Protein AF-A0A2K6T1I6-F1 (afdb_monomer)

Organism: Saimiri boliviensis boliviensis (NCBI:txid39432)

Secondary structure (DSSP, 8-state):
--HHHHHHHHHHHHHHTHHHHHHHTHHHHHHHHHHHHHHTSTT----TTTTHHHHHHHHHHHHH-

Radius of gyration: 15.75 Å; Cα contacts (8 Å, |Δi|>4): 31; chains: 1; bounding box: 40×24×33 Å

pLDDT: mean 93.74, std 6.5, range [60.59, 98.5]

Foldseek 3Di:
DDPVVVVVVVVVVCVVCVVVLCVQLVVLVVLLVVQVVVQPPVVHHDDPCSSVVSVVSSVVSSVVD

InterPro domains:
  IPR034595 NADH dehydrogenase [ubiquinone] 1 alpha subcomplex assembly factor 8 [PTHR34561] (7-65)

Sequence (65 aa):
MSANGAVWGRVRSRLRSFPERLAACGAEAAAYGRCVQASTAPGGRLSKDLCAREFEALRSCFAAA

Solvent-accessible surface area (backbone atoms only — not comparable to full-atom values): 3717 Å² total; per-residue (Å²): 133,56,72,67,56,56,53,55,48,51,54,52,50,53,61,68,47,41,65,62,42,48,60,76,33,40,68,35,48,50,50,30,50,50,47,51,51,62,29,62,35,95,94,44,72,76,57,90,71,74,52,41,70,37,44,50,52,30,51,51,41,62,73,73,99

Mean predicted aligned error: 4.42 Å

Nearest PDB structures (foldseek):
  3okq-assembly1_A-2  TM=4.250E-01  e=8.871E+00  Saccharomyces cerevisiae

Structure (mmCIF, N/CA/C/O backbone):
data_AF-A0A2K6T1I6-F1
#
_entry.id   AF-A0A2K6T1I6-F1
#
loop_
_atom_site.group_PDB
_atom_site.id
_atom_site.type_symbol
_atom_site.label_atom_id
_atom_site.label_alt_id
_atom_site.label_comp_id
_atom_site.label_asym_id
_atom_site.label_entity_id
_atom_site.label_seq_id
_atom_site.pdbx_PDB_ins_code
_atom_site.Cartn_x
_atom_site.Cartn_y
_atom_site.Cartn_z
_atom_site.occupancy
_atom_site.B_iso_or_equiv
_atom_site.auth_seq_id
_atom_site.auth_comp_id
_atom_site.auth_asym_id
_atom_site.auth_atom_id
_atom_site.pdbx_PDB_model_num
ATOM 1 N N . MET A 1 1 ? 30.386 -14.914 -11.927 1.00 60.59 1 MET A N 1
ATOM 2 C CA . MET A 1 1 ? 29.588 -14.128 -10.953 1.00 60.59 1 MET A CA 1
ATOM 3 C C . MET A 1 1 ? 29.098 -15.073 -9.871 1.00 60.59 1 MET A C 1
ATOM 5 O O . MET A 1 1 ? 28.578 -16.124 -10.215 1.00 60.59 1 MET A O 1
ATOM 9 N N . SER A 1 2 ? 29.301 -14.752 -8.591 1.00 77.06 2 SER A N 1
ATOM 10 C CA . SER A 1 2 ? 28.832 -15.614 -7.495 1.00 77.06 2 SER A CA 1
ATOM 11 C C . SER A 1 2 ? 27.298 -15.614 -7.429 1.00 77.06 2 SER A C 1
ATOM 13 O O . SER A 1 2 ? 26.684 -14.581 -7.711 1.00 77.06 2 SER A O 1
ATOM 15 N N . ALA A 1 3 ? 26.680 -16.735 -7.046 1.00 73.62 3 ALA A N 1
ATOM 16 C CA . ALA A 1 3 ? 25.222 -16.867 -6.936 1.00 73.62 3 ALA A CA 1
ATOM 17 C C . ALA A 1 3 ? 24.613 -15.765 -6.047 1.00 73.62 3 ALA A C 1
ATOM 19 O O . ALA A 1 3 ? 23.616 -15.141 -6.409 1.00 73.62 3 ALA A O 1
ATOM 20 N N . ASN A 1 4 ? 25.303 -15.420 -4.956 1.00 79.44 4 ASN A N 1
ATOM 21 C CA . ASN A 1 4 ? 24.931 -14.309 -4.080 1.00 79.44 4 ASN A CA 1
ATOM 22 C C . ASN A 1 4 ? 24.913 -12.963 -4.823 1.00 79.44 4 ASN A C 1
ATOM 24 O O . ASN A 1 4 ? 24.001 -12.163 -4.637 1.00 79.44 4 ASN A O 1
ATOM 28 N N . GLY A 1 5 ? 25.871 -12.716 -5.721 1.00 86.06 5 GLY A N 1
ATOM 29 C CA . GLY A 1 5 ? 25.921 -11.489 -6.522 1.00 86.06 5 GLY A CA 1
ATOM 30 C C . GLY A 1 5 ? 24.718 -11.333 -7.457 1.00 86.06 5 GLY A C 1
ATOM 31 O O . GLY A 1 5 ? 24.194 -10.228 -7.601 1.00 86.06 5 GLY A O 1
ATOM 32 N N . ALA A 1 6 ? 24.230 -12.434 -8.038 1.00 87.88 6 ALA A N 1
ATOM 33 C CA . ALA A 1 6 ? 23.034 -12.427 -8.883 1.00 87.88 6 ALA A CA 1
ATOM 34 C C . ALA A 1 6 ? 21.749 -12.157 -8.075 1.00 87.88 6 ALA A C 1
ATOM 36 O O . ALA A 1 6 ? 20.890 -11.391 -8.519 1.00 87.88 6 ALA A O 1
ATOM 37 N N . VAL A 1 7 ? 21.637 -12.724 -6.867 1.00 89.50 7 VAL A N 1
ATOM 38 C CA . VAL A 1 7 ? 20.515 -12.468 -5.944 1.00 89.50 7 VAL A CA 1
ATOM 39 C C . VAL A 1 7 ? 20.485 -10.995 -5.529 1.00 89.50 7 VAL A C 1
ATOM 41 O O . VAL A 1 7 ? 19.472 -10.318 -5.712 1.00 89.50 7 VAL A O 1
ATOM 44 N N . TRP A 1 8 ? 21.615 -10.460 -5.056 1.00 91.75 8 TRP A N 1
ATOM 45 C CA . TRP A 1 8 ? 21.722 -9.058 -4.644 1.00 91.75 8 TRP A CA 1
ATOM 46 C C . TRP A 1 8 ? 21.511 -8.077 -5.801 1.00 91.75 8 TRP A C 1
ATOM 48 O O . TRP A 1 8 ? 20.968 -6.992 -5.585 1.00 91.75 8 TRP A O 1
ATOM 58 N N . GLY A 1 9 ? 21.910 -8.440 -7.024 1.00 92.88 9 GLY A N 1
ATOM 59 C CA . GLY A 1 9 ? 21.624 -7.660 -8.230 1.00 92.88 9 GLY A CA 1
ATOM 60 C C . GLY A 1 9 ? 20.123 -7.560 -8.511 1.00 92.88 9 GLY A C 1
ATOM 61 O O . GLY A 1 9 ? 19.605 -6.461 -8.719 1.00 92.88 9 GLY A O 1
ATOM 62 N N . ARG A 1 10 ? 19.405 -8.688 -8.429 1.00 90.75 10 ARG A N 1
ATOM 63 C CA . ARG A 1 10 ? 17.950 -8.748 -8.640 1.00 90.75 10 ARG A CA 1
ATOM 64 C C . ARG A 1 10 ? 17.179 -7.949 -7.588 1.00 90.75 10 ARG A C 1
ATOM 66 O O . ARG A 1 10 ? 16.282 -7.187 -7.939 1.00 90.75 10 ARG A O 1
ATOM 73 N N . VAL A 1 11 ? 17.554 -8.071 -6.313 1.00 92.69 11 VAL A N 1
ATOM 74 C CA . VAL A 1 11 ? 16.934 -7.303 -5.218 1.00 92.69 11 VAL A CA 1
ATOM 75 C C . VAL A 1 11 ? 17.119 -5.799 -5.434 1.00 92.69 11 VAL A C 1
ATOM 77 O O . VAL A 1 11 ? 16.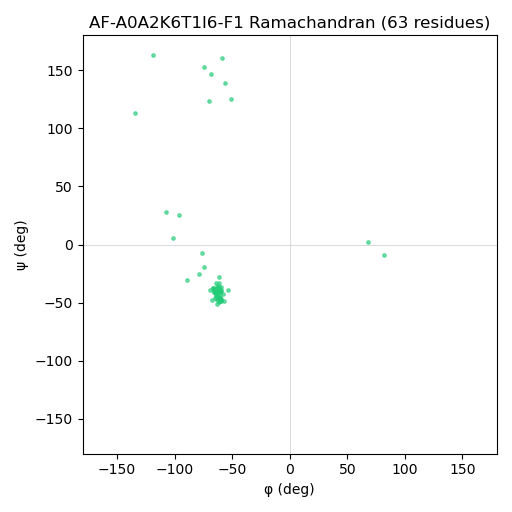149 -5.047 -5.363 1.00 92.69 11 VAL A O 1
ATOM 80 N N . ARG A 1 12 ? 18.337 -5.351 -5.771 1.00 94.81 12 ARG A N 1
ATOM 81 C CA . ARG A 1 12 ? 18.609 -3.928 -6.042 1.00 94.81 12 ARG A CA 1
ATOM 82 C C . ARG A 1 12 ? 17.826 -3.396 -7.233 1.00 94.81 12 ARG A C 1
ATOM 84 O O . ARG A 1 12 ? 17.330 -2.277 -7.173 1.00 94.81 12 ARG A O 1
ATOM 91 N N . SER A 1 13 ? 17.723 -4.180 -8.304 1.00 93.38 13 SER A N 1
ATOM 92 C CA . SER A 1 13 ? 16.919 -3.815 -9.472 1.00 93.38 13 SER A CA 1
ATOM 93 C C . SER A 1 13 ? 15.447 -3.628 -9.091 1.00 93.38 13 SER A C 1
ATOM 95 O O . SER A 1 13 ? 14.871 -2.590 -9.407 1.00 93.38 13 SER A O 1
ATOM 97 N N . ARG A 1 14 ? 14.876 -4.555 -8.310 1.00 90.62 14 ARG A N 1
ATOM 98 C CA . ARG A 1 14 ? 13.492 -4.453 -7.829 1.00 90.62 14 ARG A CA 1
ATOM 99 C C . ARG A 1 14 ? 13.263 -3.209 -6.967 1.00 90.62 14 ARG A C 1
ATOM 101 O O . ARG A 1 14 ? 12.287 -2.498 -7.188 1.00 90.62 14 ARG A O 1
ATOM 108 N N . LEU A 1 15 ? 14.171 -2.920 -6.032 1.00 92.94 15 LEU A N 1
ATOM 109 C CA . LEU A 1 15 ? 14.095 -1.719 -5.191 1.00 92.94 15 LEU A CA 1
ATOM 110 C C . LEU A 1 15 ? 14.184 -0.428 -6.016 1.00 92.94 15 LEU A C 1
ATOM 112 O O . LEU A 1 15 ? 13.466 0.521 -5.726 1.00 92.94 15 LEU A O 1
ATOM 116 N N . ARG A 1 16 ? 15.010 -0.396 -7.069 1.00 95.50 16 ARG A N 1
ATOM 117 C CA . ARG A 1 16 ? 15.101 0.764 -7.972 1.00 95.50 16 ARG A CA 1
ATOM 118 C C . ARG A 1 16 ? 13.818 1.001 -8.766 1.00 95.50 16 ARG A C 1
ATOM 120 O O . ARG A 1 16 ? 13.432 2.148 -8.914 1.00 95.50 16 ARG A O 1
ATOM 127 N N . SER A 1 17 ? 13.144 -0.059 -9.217 1.00 93.19 17 SER A N 1
ATOM 128 C CA . SER A 1 17 ? 11.855 0.050 -9.928 1.00 93.19 17 SER A CA 1
ATOM 129 C C . SER A 1 17 ? 10.655 0.337 -9.018 1.00 93.19 17 SER A C 1
ATOM 131 O O . SER A 1 17 ? 9.540 0.524 -9.500 1.00 93.19 17 SER A O 1
ATOM 133 N N . PHE A 1 18 ? 10.840 0.315 -7.694 1.00 93.62 18 PHE A N 1
ATOM 134 C CA . PHE A 1 18 ? 9.730 0.421 -6.751 1.00 93.62 18 PHE A CA 1
ATOM 135 C C . PHE A 1 18 ? 8.946 1.739 -6.871 1.00 93.62 18 PHE A C 1
ATOM 137 O O . PHE A 1 18 ? 7.721 1.651 -6.921 1.00 93.62 18 PHE A O 1
ATOM 144 N N . PRO A 1 19 ? 9.575 2.931 -6.959 1.00 95.44 19 PRO A N 1
ATOM 145 C CA . PRO A 1 19 ? 8.832 4.186 -7.076 1.00 95.44 19 PRO A CA 1
ATOM 146 C C . PRO A 1 19 ? 7.953 4.247 -8.330 1.00 95.44 19 PRO A C 1
ATOM 148 O O . PRO A 1 19 ? 6.807 4.675 -8.247 1.00 95.44 19 PRO A O 1
ATOM 151 N N . GLU A 1 20 ? 8.455 3.766 -9.470 1.00 95.81 20 GLU A N 1
ATOM 152 C CA . GLU A 1 20 ? 7.706 3.720 -10.735 1.00 95.81 20 GLU A CA 1
ATOM 153 C C . GLU A 1 20 ? 6.507 2.768 -10.640 1.00 95.81 20 GLU A C 1
ATOM 155 O O . GLU A 1 20 ? 5.386 3.136 -10.990 1.00 95.81 20 GLU A O 1
ATOM 160 N N . ARG A 1 21 ? 6.714 1.567 -10.086 1.00 94.50 21 ARG A N 1
ATOM 161 C CA . ARG A 1 21 ? 5.638 0.589 -9.849 1.00 94.50 21 ARG A CA 1
ATOM 162 C C . ARG A 1 21 ? 4.592 1.111 -8.866 1.00 94.50 21 ARG A C 1
ATOM 164 O O . ARG A 1 21 ? 3.400 0.920 -9.077 1.00 94.50 21 ARG A O 1
ATOM 171 N N . LEU A 1 22 ? 5.027 1.795 -7.807 1.00 95.44 22 LEU A N 1
ATOM 172 C CA . LEU A 1 22 ? 4.125 2.418 -6.842 1.00 95.44 22 LEU A CA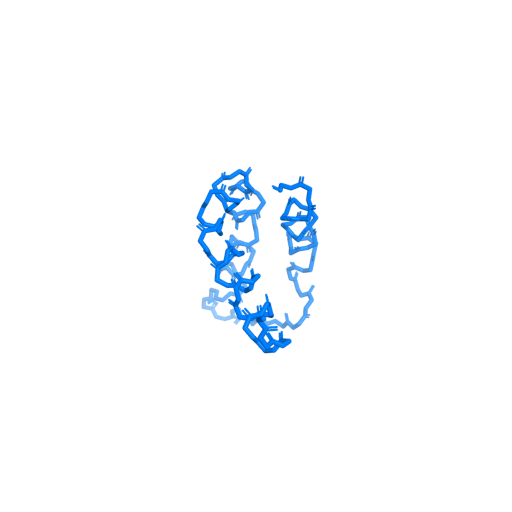 1
ATOM 173 C C . LEU A 1 22 ? 3.299 3.535 -7.488 1.00 95.44 22 LEU A C 1
ATOM 175 O O . LEU A 1 22 ? 2.108 3.630 -7.212 1.00 95.44 22 LEU A O 1
ATOM 179 N N . ALA A 1 23 ? 3.909 4.351 -8.352 1.00 96.19 23 ALA A N 1
ATOM 180 C CA . ALA A 1 23 ? 3.205 5.392 -9.093 1.00 96.19 23 ALA A CA 1
ATOM 181 C C . ALA A 1 23 ? 2.146 4.802 -10.042 1.00 96.19 23 ALA A C 1
ATOM 183 O O . ALA A 1 23 ? 1.030 5.315 -10.093 1.00 96.19 23 ALA A O 1
ATOM 184 N N . ALA A 1 24 ? 2.458 3.695 -10.727 1.00 97.19 24 ALA A N 1
ATOM 185 C CA . ALA A 1 24 ? 1.501 2.978 -11.573 1.00 97.19 24 ALA A CA 1
ATOM 186 C C . ALA A 1 24 ? 0.310 2.405 -10.777 1.00 97.19 24 ALA A C 1
ATOM 188 O O . ALA A 1 24 ? -0.818 2.444 -11.256 1.00 97.19 24 ALA A O 1
ATOM 189 N N . CYS A 1 25 ? 0.547 1.944 -9.544 1.00 98.06 25 CYS A N 1
ATOM 190 C CA . CYS A 1 25 ? -0.468 1.400 -8.630 1.00 98.06 25 CYS A CA 1
ATOM 191 C C . CYS A 1 25 ? -1.002 2.428 -7.616 1.00 98.06 25 CYS A C 1
ATOM 193 O O . CYS A 1 25 ? -1.404 2.079 -6.500 1.00 98.06 25 CYS A O 1
ATOM 195 N N . GLY A 1 26 ? -0.941 3.721 -7.954 1.00 97.94 26 GLY A N 1
ATOM 196 C CA . GLY A 1 26 ? -1.216 4.805 -7.011 1.00 97.94 26 GLY A CA 1
ATOM 197 C C . GLY A 1 26 ? -2.643 4.791 -6.452 1.00 97.94 26 GLY A C 1
ATOM 198 O O . GLY A 1 26 ? -2.854 5.135 -5.287 1.00 97.94 26 GLY A O 1
ATOM 199 N N . ALA A 1 27 ? -3.624 4.357 -7.247 1.00 98.12 27 ALA A N 1
ATOM 200 C CA . ALA A 1 27 ? -5.023 4.303 -6.830 1.00 98.12 27 ALA A CA 1
ATOM 201 C C . ALA A 1 27 ? -5.250 3.249 -5.733 1.00 98.12 27 ALA A C 1
ATOM 203 O O . ALA A 1 27 ? -5.848 3.544 -4.692 1.00 98.12 27 ALA A O 1
ATOM 204 N N . GLU A 1 28 ? -4.721 2.044 -5.933 1.00 98.50 28 GLU A N 1
ATOM 205 C CA . GLU A 1 28 ? -4.765 0.930 -4.990 1.00 98.50 28 GLU A CA 1
ATOM 206 C C . GLU A 1 28 ? -3.957 1.251 -3.731 1.00 98.50 28 GLU A C 1
ATOM 208 O O . GLU A 1 28 ? -4.410 0.991 -2.615 1.00 98.50 28 GLU A O 1
ATOM 213 N N . ALA A 1 29 ? -2.790 1.885 -3.895 1.00 98.00 29 ALA A N 1
ATOM 214 C CA . ALA A 1 29 ? -1.943 2.299 -2.781 1.00 98.00 29 ALA A CA 1
ATOM 215 C C . ALA A 1 29 ? -2.672 3.303 -1.880 1.00 98.00 29 ALA A C 1
ATOM 217 O O . ALA A 1 29 ? -2.681 3.161 -0.655 1.00 98.00 29 ALA A O 1
ATOM 218 N N . ALA A 1 30 ? -3.341 4.287 -2.486 1.00 98.38 30 ALA A N 1
ATOM 219 C CA . ALA A 1 30 ? -4.128 5.269 -1.758 1.00 98.38 30 ALA A CA 1
ATOM 220 C C . ALA A 1 30 ? -5.357 4.640 -1.081 1.00 98.38 30 ALA A C 1
ATOM 222 O O . ALA A 1 30 ? -5.700 5.029 0.035 1.00 98.38 30 ALA A O 1
ATOM 223 N N . ALA A 1 31 ? -6.016 3.664 -1.716 1.00 98.50 31 ALA A N 1
ATOM 224 C CA . ALA A 1 31 ? -7.138 2.943 -1.113 1.00 98.50 31 ALA A CA 1
ATOM 225 C C . ALA A 1 31 ? -6.710 2.165 0.140 1.00 98.50 31 ALA A C 1
ATOM 227 O O . ALA A 1 31 ? -7.327 2.322 1.196 1.00 98.50 31 ALA A O 1
ATOM 228 N N . TYR A 1 32 ? -5.612 1.410 0.052 1.00 98.31 32 TYR A N 1
ATOM 229 C CA . TYR A 1 32 ? -5.050 0.692 1.194 1.00 98.31 32 TYR A CA 1
ATOM 230 C C . TYR A 1 32 ? -4.627 1.647 2.316 1.00 98.31 32 TYR A C 1
ATOM 232 O O . TYR A 1 32 ? -5.004 1.450 3.472 1.00 98.31 32 TYR A O 1
ATOM 240 N N . GLY A 1 33 ? -3.928 2.734 1.974 1.00 97.25 33 GLY A N 1
ATOM 241 C CA . GLY A 1 33 ? -3.522 3.759 2.936 1.00 97.25 33 GLY A CA 1
ATOM 242 C C . GLY A 1 33 ? -4.703 4.390 3.677 1.00 97.25 33 GLY A C 1
ATOM 243 O O . GLY A 1 33 ? -4.642 4.535 4.896 1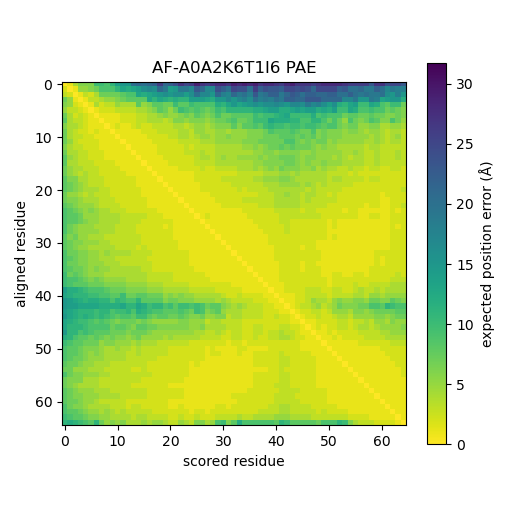.00 97.25 33 GLY A O 1
ATOM 244 N N . ARG A 1 34 ? -5.805 4.699 2.977 1.00 98.25 34 ARG A N 1
ATOM 245 C CA . ARG A 1 34 ? -7.032 5.228 3.601 1.00 98.25 34 ARG A CA 1
ATOM 246 C C . ARG A 1 34 ? -7.663 4.238 4.578 1.00 98.25 34 ARG A C 1
ATOM 248 O O . ARG A 1 34 ? -8.061 4.652 5.664 1.00 98.25 34 ARG A O 1
ATOM 255 N N . CYS A 1 35 ? -7.729 2.952 4.226 1.00 98.06 35 CYS A N 1
ATOM 256 C CA . CYS A 1 35 ? -8.239 1.925 5.136 1.00 98.06 35 CYS A CA 1
ATOM 257 C C . CYS A 1 35 ? -7.393 1.847 6.415 1.00 98.06 35 CYS A C 1
ATOM 259 O O . CYS A 1 35 ? -7.928 1.922 7.524 1.00 98.06 35 CYS A O 1
ATOM 261 N N . VAL A 1 36 ? -6.064 1.778 6.274 1.00 97.62 36 VAL A N 1
ATOM 262 C CA . VAL A 1 36 ? -5.141 1.737 7.419 1.00 97.62 36 VAL A CA 1
ATOM 263 C C . VAL A 1 36 ? -5.292 2.988 8.280 1.00 97.62 36 VAL A C 1
ATOM 265 O O . VAL A 1 36 ? -5.468 2.870 9.490 1.00 97.62 36 VAL A O 1
ATOM 268 N N . GLN A 1 37 ? -5.299 4.172 7.662 1.00 96.88 37 GLN A N 1
ATOM 269 C CA . GLN A 1 37 ? -5.440 5.445 8.364 1.00 96.88 37 GLN A CA 1
ATOM 270 C C . GLN A 1 37 ? -6.731 5.495 9.191 1.00 96.88 37 GLN A C 1
ATOM 272 O O . GLN A 1 37 ? -6.674 5.812 10.380 1.00 96.88 37 GLN A O 1
ATOM 277 N N . ALA A 1 38 ? -7.871 5.134 8.592 1.00 96.12 38 ALA A N 1
ATOM 278 C CA . ALA A 1 38 ? -9.161 5.085 9.279 1.00 96.12 38 ALA A CA 1
ATOM 279 C C . ALA A 1 38 ? -9.148 4.105 10.465 1.00 96.12 38 ALA A C 1
ATOM 281 O O . ALA A 1 38 ? -9.701 4.390 11.523 1.00 96.12 38 ALA A O 1
ATOM 282 N N . SER A 1 39 ? -8.447 2.982 10.317 1.00 94.62 39 SER A N 1
ATOM 283 C CA . SER A 1 39 ? -8.330 1.934 11.340 1.00 9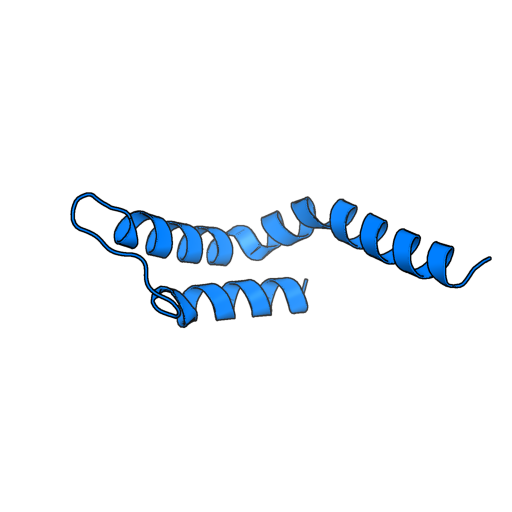4.62 39 SER A CA 1
ATOM 284 C C . SER A 1 39 ? -7.405 2.306 12.499 1.00 94.62 39 SER A C 1
ATOM 286 O O . SER A 1 39 ? -7.476 1.705 13.570 1.00 94.62 39 SER A O 1
ATOM 288 N N . THR A 1 40 ? -6.533 3.293 12.287 1.0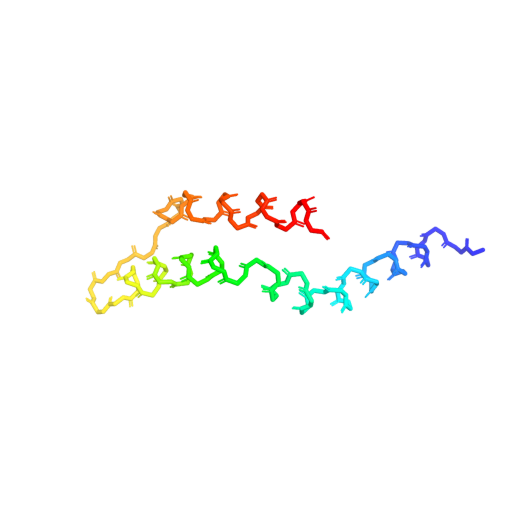0 94.56 40 THR A N 1
ATOM 289 C CA . THR A 1 40 ? -5.629 3.869 13.294 1.00 94.56 40 THR A CA 1
ATOM 290 C C . THR A 1 40 ? -6.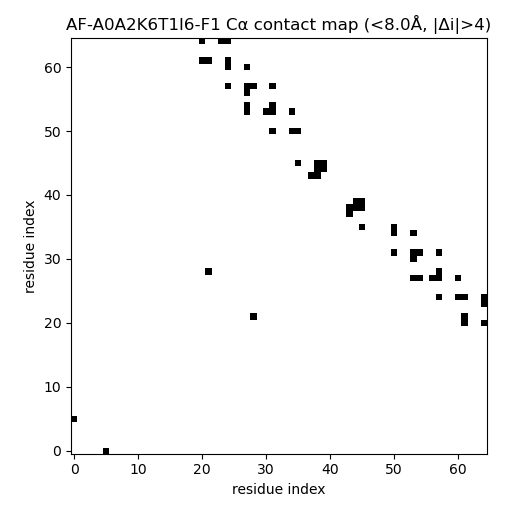116 5.209 13.853 1.00 94.56 40 THR A C 1
ATOM 292 O O . THR A 1 40 ? -5.389 5.851 14.610 1.00 94.56 40 THR A O 1
ATOM 295 N N . ALA A 1 41 ? -7.324 5.652 13.487 1.00 93.88 41 ALA A N 1
ATOM 296 C CA . ALA A 1 41 ? -7.945 6.834 14.078 1.00 93.88 41 ALA A CA 1
ATOM 297 C C . ALA A 1 41 ? -8.110 6.660 15.606 1.00 93.88 41 ALA A C 1
ATOM 299 O O . ALA A 1 41 ? -8.085 5.528 16.092 1.00 93.88 41 ALA A O 1
ATOM 300 N N . PRO A 1 42 ? -8.282 7.740 16.392 1.00 94.38 42 PRO A N 1
ATOM 301 C CA . PRO A 1 42 ? -8.471 7.632 17.839 1.00 94.38 42 PRO A CA 1
ATOM 302 C C . PRO A 1 42 ? -9.582 6.634 18.207 1.00 94.38 42 PRO A C 1
ATOM 304 O O . PRO A 1 42 ? -10.703 6.740 17.718 1.00 94.38 42 PRO A O 1
ATOM 307 N N . GLY A 1 43 ? -9.261 5.646 19.047 1.00 89.94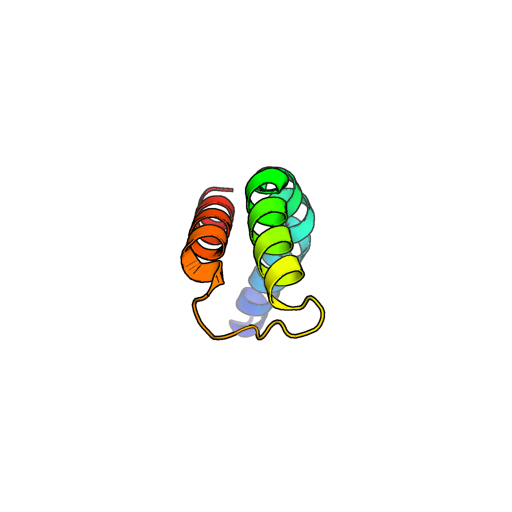 43 GLY A N 1
ATOM 308 C CA . GLY A 1 43 ? -10.174 4.551 19.416 1.00 89.94 43 GLY A CA 1
ATOM 309 C C . GLY A 1 43 ? -10.258 3.400 18.402 1.00 89.94 43 GLY A C 1
ATOM 310 O O . GLY A 1 43 ? -10.828 2.355 18.709 1.00 89.94 43 GLY A O 1
ATOM 311 N N . GLY A 1 44 ? -9.661 3.555 17.221 1.00 90.88 44 GLY A N 1
ATOM 312 C CA . GLY A 1 44 ? -9.491 2.507 16.225 1.00 90.88 44 GLY A CA 1
ATOM 313 C C . GLY A 1 44 ? -8.405 1.505 16.615 1.00 90.88 44 GLY A C 1
ATOM 314 O O . GLY A 1 44 ? -7.458 1.813 17.344 1.00 90.88 44 GLY A O 1
ATOM 315 N N . ARG A 1 45 ? -8.542 0.276 16.115 1.00 92.69 45 ARG A N 1
ATOM 316 C CA . ARG A 1 45 ? -7.544 -0.780 16.276 1.00 92.69 45 ARG A CA 1
ATOM 317 C C . ARG A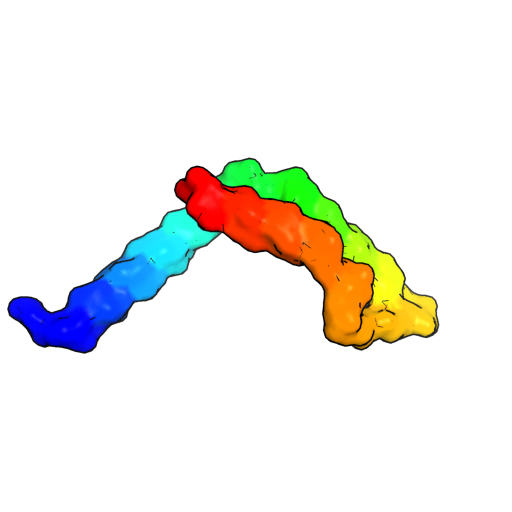 1 45 ? -7.314 -1.471 14.946 1.00 92.69 45 ARG A C 1
ATOM 319 O O . ARG A 1 45 ? -8.177 -2.197 14.462 1.00 92.69 45 ARG A O 1
ATOM 326 N N . LEU A 1 46 ? -6.113 -1.312 14.403 1.00 94.81 46 LEU A N 1
ATOM 327 C CA . LEU A 1 46 ? -5.675 -2.113 13.271 1.00 94.81 46 LEU A CA 1
ATOM 328 C C . LEU A 1 46 ? -5.449 -3.562 13.731 1.00 94.81 46 LEU A C 1
ATOM 330 O O . LEU A 1 46 ? -4.677 -3.826 14.656 1.00 94.81 46 LEU A O 1
ATOM 334 N N . SER A 1 47 ? -6.123 -4.504 13.081 1.00 94.62 47 SER A N 1
ATOM 335 C CA . SER A 1 47 ? -5.895 -5.940 13.229 1.00 94.62 47 SER A CA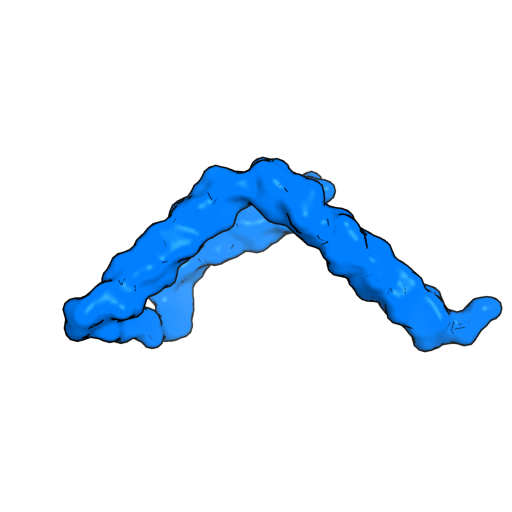 1
ATOM 336 C C . SER A 1 47 ? -5.461 -6.543 11.898 1.00 94.62 47 SER A C 1
ATOM 338 O O . SER A 1 47 ? -5.613 -5.942 10.831 1.00 94.62 47 SER A O 1
ATOM 340 N N . LYS A 1 48 ? -4.888 -7.746 11.967 1.00 93.94 48 LYS A N 1
ATOM 341 C CA . LYS A 1 48 ? -4.532 -8.506 10.773 1.00 93.94 48 LYS A CA 1
ATOM 342 C C . LYS A 1 48 ? -5.776 -8.686 9.895 1.00 93.94 48 LYS A C 1
ATOM 344 O O . LYS A 1 48 ? -6.863 -8.930 10.410 1.00 93.94 48 LYS A O 1
ATOM 349 N N . ASP A 1 49 ? -5.581 -8.546 8.589 1.00 96.00 49 ASP A N 1
ATOM 350 C CA . ASP A 1 49 ? -6.582 -8.771 7.543 1.00 96.00 49 ASP A CA 1
ATOM 351 C C . ASP A 1 49 ? -7.750 -7.763 7.500 1.00 96.00 49 ASP A C 1
ATOM 353 O O . ASP A 1 49 ? -8.594 -7.840 6.612 1.00 96.00 49 ASP A O 1
ATOM 357 N N . LEU A 1 50 ? -7.759 -6.745 8.369 1.00 97.44 50 LEU A N 1
ATOM 358 C CA . LEU A 1 50 ? -8.805 -5.716 8.377 1.00 97.44 50 LEU A CA 1
ATOM 359 C C . LEU A 1 50 ? -8.870 -4.906 7.064 1.00 97.44 50 LEU A C 1
ATOM 361 O O . LEU A 1 50 ? -9.956 -4.598 6.590 1.00 97.44 50 LEU A O 1
ATOM 365 N N . CYS A 1 51 ? -7.717 -4.626 6.451 1.00 97.94 51 CYS A N 1
ATOM 366 C CA . CYS A 1 51 ? -7.595 -3.987 5.131 1.00 97.94 51 CYS A CA 1
ATOM 367 C C . CYS A 1 51 ? -7.139 -4.981 4.045 1.00 97.94 51 CYS A C 1
ATOM 369 O O . CYS A 1 51 ? -6.426 -4.605 3.110 1.00 97.94 51 CYS A O 1
ATOM 371 N N . ALA A 1 52 ? -7.452 -6.278 4.204 1.00 98.12 52 ALA A N 1
ATOM 372 C CA . ALA A 1 52 ? -6.959 -7.334 3.313 1.00 98.12 52 ALA A CA 1
ATOM 373 C C . ALA A 1 52 ? -7.391 -7.120 1.862 1.00 98.12 52 ALA A C 1
ATOM 375 O O . ALA A 1 52 ? -6.593 -7.318 0.952 1.00 98.12 52 ALA A O 1
ATOM 376 N N . ARG A 1 53 ? -8.626 -6.666 1.640 1.00 98.31 53 ARG A N 1
ATOM 377 C CA . ARG A 1 53 ? -9.164 -6.442 0.296 1.00 98.31 53 ARG A CA 1
ATOM 378 C C . ARG A 1 53 ? -8.358 -5.391 -0.468 1.00 98.31 53 ARG A C 1
ATOM 380 O O . ARG A 1 53 ? -7.963 -5.618 -1.609 1.00 98.31 53 ARG A O 1
ATOM 387 N N . GLU A 1 54 ? -8.103 -4.243 0.153 1.00 98.44 54 GLU A N 1
ATOM 388 C CA . GLU A 1 54 ? -7.323 -3.160 -0.448 1.00 98.44 54 GLU A CA 1
ATOM 389 C C . GLU A 1 54 ? -5.863 -3.583 -0.635 1.00 98.44 54 GLU A C 1
ATOM 391 O O . GLU A 1 54 ? -5.241 -3.266 -1.650 1.00 98.44 54 GLU A O 1
ATOM 396 N N . PHE A 1 55 ? -5.326 -4.346 0.320 1.00 98.12 55 PHE A N 1
ATOM 397 C CA . PHE A 1 55 ? -3.983 -4.901 0.224 1.00 98.12 55 PHE A CA 1
ATOM 398 C C . PHE A 1 55 ? -3.840 -5.891 -0.938 1.00 98.12 55 PHE A C 1
ATOM 400 O O . PHE A 1 55 ? -2.854 -5.835 -1.671 1.00 98.12 55 PHE A O 1
ATOM 407 N N . GLU A 1 56 ? -4.808 -6.784 -1.143 1.00 98.38 56 GLU A N 1
ATOM 408 C CA . GLU A 1 56 ? -4.792 -7.742 -2.250 1.00 98.38 56 GLU A CA 1
ATOM 409 C C . GLU A 1 56 ? -4.889 -7.051 -3.610 1.00 98.38 56 GLU A C 1
ATOM 411 O O . GLU A 1 56 ? -4.159 -7.429 -4.531 1.00 98.38 56 GLU A O 1
ATOM 416 N N . ALA A 1 57 ? -5.712 -6.005 -3.730 1.00 98.31 57 ALA A N 1
ATOM 417 C CA . ALA A 1 57 ? -5.771 -5.181 -4.935 1.00 98.31 57 ALA A CA 1
ATOM 418 C C . ALA A 1 57 ? -4.408 -4.531 -5.230 1.00 98.31 57 ALA A C 1
ATOM 420 O O . ALA A 1 57 ? -3.870 -4.677 -6.330 1.00 98.31 57 ALA A O 1
ATOM 421 N N . LEU A 1 58 ? -3.789 -3.912 -4.218 1.00 98.00 58 LEU A N 1
ATOM 422 C CA . LEU A 1 58 ? -2.459 -3.314 -4.334 1.00 98.00 58 LEU A CA 1
ATOM 423 C C . LEU A 1 58 ? -1.395 -4.347 -4.722 1.00 98.00 58 LEU A C 1
ATOM 425 O O . LEU A 1 58 ? -0.602 -4.120 -5.637 1.00 98.00 58 LEU A O 1
ATOM 429 N N . ARG A 1 59 ? -1.388 -5.509 -4.062 1.00 97.50 59 ARG A N 1
ATOM 430 C CA . ARG A 1 59 ? -0.448 -6.599 -4.351 1.00 97.50 59 ARG A CA 1
ATOM 431 C C . ARG A 1 59 ? -0.593 -7.098 -5.786 1.00 97.50 59 ARG A C 1
ATOM 433 O O . ARG A 1 59 ? 0.415 -7.362 -6.438 1.00 97.50 59 ARG A O 1
ATOM 440 N N . SER A 1 60 ? -1.830 -7.235 -6.257 1.00 97.88 60 SER A N 1
ATOM 441 C CA . SER A 1 60 ? -2.134 -7.696 -7.613 1.00 97.88 60 SER A CA 1
ATOM 442 C C . SER A 1 60 ? -1.653 -6.693 -8.657 1.00 97.88 60 SER A C 1
ATOM 444 O O . SER A 1 60 ? -1.018 -7.099 -9.627 1.00 97.88 60 SER A O 1
ATOM 446 N N . CYS A 1 61 ? -1.834 -5.390 -8.415 1.00 97.75 61 CYS A N 1
ATOM 447 C CA . CYS A 1 61 ? -1.280 -4.355 -9.285 1.00 97.75 61 CYS A CA 1
ATOM 448 C C . CYS A 1 61 ? 0.257 -4.422 -9.348 1.00 97.75 61 CYS A C 1
ATOM 450 O O . CYS A 1 61 ? 0.831 -4.477 -10.432 1.00 97.75 61 CYS A O 1
ATOM 452 N N . PHE A 1 62 ? 0.942 -4.540 -8.202 1.00 95.25 62 PHE A N 1
ATOM 453 C CA . PHE A 1 62 ? 2.408 -4.670 -8.163 1.00 95.25 62 PHE A CA 1
ATOM 454 C C . PHE A 1 62 ? 2.949 -5.913 -8.882 1.00 95.25 62 PHE A C 1
ATOM 456 O O . PHE A 1 62 ? 4.110 -5.912 -9.299 1.00 95.25 62 PHE A O 1
ATOM 463 N N . ALA A 1 63 ? 2.151 -6.981 -8.959 1.00 93.81 63 ALA A N 1
ATOM 464 C CA . ALA A 1 63 ? 2.495 -8.201 -9.683 1.00 93.81 63 ALA A CA 1
ATOM 465 C C . ALA A 1 63 ? 2.286 -8.070 -11.201 1.00 93.81 63 ALA A C 1
ATOM 467 O O . ALA A 1 63 ? 2.946 -8.787 -11.950 1.00 93.81 63 ALA A O 1
ATOM 468 N N . ALA A 1 64 ? 1.388 -7.180 -11.634 1.00 92.88 64 ALA A N 1
ATOM 469 C CA . ALA A 1 64 ? 1.102 -6.905 -13.040 1.00 92.88 64 ALA A CA 1
ATOM 470 C C . ALA A 1 64 ? 1.988 -5.796 -13.644 1.00 92.88 64 ALA A C 1
ATOM 472 O O . ALA A 1 64 ? 2.264 -5.838 -14.842 1.00 92.88 64 ALA A O 1
ATOM 473 N N . ALA A 1 65 ? 2.422 -4.822 -12.833 1.00 84.12 65 ALA A N 1
ATOM 474 C CA . ALA A 1 65 ? 3.382 -3.773 -13.204 1.00 84.12 65 ALA A CA 1
ATOM 475 C C . ALA A 1 65 ? 4.825 -4.304 -13.290 1.00 84.12 65 ALA A C 1
ATOM 477 O O . ALA A 1 65 ? 5.719 -3.604 -13.814 1.00 84.12 65 ALA A O 1
#